Protein AF-A0A8S1H0U1-F1 (afdb_monomer)

Organism: NCBI:txid2777116

InterPro domains:
  IPR009836 GRDP1/2 domain [PF07173] (17-100)
  IPR009836 GRDP1/2 domain [PTHR34365] (13-99)

Radius of gyration: 17.21 Å; Cα contacts (8 Å, |Δi|>4): 49; chains: 1; bounding box: 42×51×34 Å

Foldseek 3Di:
DDDDPDCPCVVVVDQDPVRCVVVDPDDVVLVVVVVVVLVVCCVPPPPVLPDPVLLVVLVCCLVVPVVVVCLVCLPDLDDDDSSVVVVVVVCVVVVVSVVVVCVVGPDRPPSPVVRVRVVSVDPDD

Sequence (125 aa):
MTSPPDYATAASLRSTAAQMAAGISVDLVVAAQREANFLRMIDRKAPLLYEADVVNQAIRRYESYWLPMQATHPDMNVIPPLDVHWVWHTHMLSPIHYQEQKLSKKAFLVGVLTRAWNFLSTPDN

pLDDT: mean 70.94, std 16.31, range [38.84, 89.75]

Mean predicted aligned error: 12.86 Å

Solvent-accessible surface area (backbone atoms only — not comparable to full-atom values): 7603 Å² total; per-residue (Å²): 137,82,74,79,78,79,63,78,59,58,74,75,67,65,70,48,72,67,53,44,58,72,70,48,92,61,66,61,70,64,46,53,52,50,50,56,48,51,52,51,44,44,71,73,74,37,69,63,65,72,36,69,69,51,38,53,52,24,48,51,45,33,64,71,46,50,50,55,48,38,56,75,39,50,84,60,91,72,81,66,58,71,56,35,42,49,52,51,52,59,42,60,76,39,60,67,64,48,48,56,64,38,72,80,55,76,71,54,72,76,44,51,63,61,46,61,49,51,65,74,64,53,94,80,129

Secondary structure (DSSP, 8-state):
-PPPP-GGGGGG----HHHHHHH--S-HHHHHHHHHHHHHHHHHH-GGGGSHHHHHHHHHHIIIIIHHHHHH-TT--PPPPHHHHHHHHHHHT-HHHHHHHHHSS---HHHHHHHHHHHHT-S--

Structure (mmCIF, N/CA/C/O backbone):
data_AF-A0A8S1H0U1-F1
#
_entry.id   AF-A0A8S1H0U1-F1
#
loop_
_atom_site.group_PDB
_atom_site.id
_atom_site.type_symbol
_atom_site.label_atom_id
_atom_site.label_alt_id
_atom_site.label_comp_id
_atom_site.label_asym_id
_atom_site.label_entity_id
_atom_site.label_seq_id
_atom_site.pdbx_PDB_ins_code
_atom_site.Cartn_x
_atom_site.Cartn_y
_atom_site.Cartn_z
_atom_site.occupancy
_atom_site.B_iso_or_equiv
_atom_site.auth_seq_id
_atom_site.auth_comp_id
_atom_site.auth_asym_id
_atom_site.auth_atom_id
_atom_site.pdbx_PDB_model_num
ATOM 1 N N . MET A 1 1 ? 4.543 35.858 7.965 1.00 39.38 1 MET A N 1
ATOM 2 C CA . MET A 1 1 ? 4.672 35.504 6.536 1.00 39.38 1 MET A CA 1
ATOM 3 C C . MET A 1 1 ? 6.062 34.923 6.340 1.00 39.38 1 MET A C 1
ATOM 5 O O . MET A 1 1 ? 7.022 35.674 6.283 1.00 39.38 1 MET A O 1
ATOM 9 N N . THR A 1 2 ? 6.191 33.601 6.394 1.00 56.66 2 THR A N 1
ATOM 10 C CA . THR A 1 2 ? 7.460 32.894 6.168 1.00 56.66 2 THR A CA 1
ATOM 11 C C . THR A 1 2 ? 7.731 32.837 4.671 1.00 56.66 2 THR A C 1
ATOM 13 O O . THR A 1 2 ? 6.862 32.399 3.917 1.00 56.66 2 THR A O 1
ATOM 16 N N . SER A 1 3 ? 8.903 33.309 4.245 1.00 55.47 3 SER A N 1
ATOM 17 C CA . SER A 1 3 ? 9.356 33.187 2.858 1.00 55.47 3 SER A CA 1
ATOM 18 C C . SER A 1 3 ? 9.297 31.725 2.393 1.00 55.47 3 SER A C 1
ATOM 20 O O . SER A 1 3 ? 9.518 30.829 3.215 1.00 55.47 3 SER A O 1
ATOM 22 N N . PRO A 1 4 ? 9.013 31.461 1.103 1.00 59.78 4 PRO A N 1
ATOM 23 C CA . PRO A 1 4 ? 9.107 30.114 0.555 1.00 59.78 4 PRO A CA 1
ATOM 24 C C . PRO A 1 4 ? 10.512 29.547 0.807 1.00 59.78 4 PRO A C 1
ATOM 26 O O . PRO A 1 4 ? 11.484 30.303 0.706 1.00 59.78 4 PRO A O 1
ATOM 29 N N . PRO A 1 5 ? 10.645 28.254 1.144 1.00 61.91 5 PRO A N 1
ATOM 30 C CA . PRO A 1 5 ? 11.955 27.631 1.278 1.00 61.91 5 PRO A CA 1
ATOM 31 C C . PRO A 1 5 ? 12.729 27.744 -0.042 1.00 61.91 5 PRO A C 1
ATOM 33 O O . PRO A 1 5 ? 12.148 27.689 -1.124 1.00 61.91 5 PRO A O 1
ATOM 36 N N . ASP A 1 6 ? 14.042 27.941 0.049 1.00 65.00 6 ASP A N 1
ATOM 37 C CA . ASP A 1 6 ? 14.908 28.166 -1.108 1.00 65.00 6 ASP A CA 1
ATOM 38 C C . ASP A 1 6 ? 15.088 26.870 -1.921 1.00 65.00 6 ASP A C 1
ATOM 40 O O . ASP A 1 6 ? 15.964 26.038 -1.663 1.00 65.00 6 ASP A O 1
ATOM 44 N N . TYR A 1 7 ? 14.205 26.677 -2.905 1.00 58.50 7 TYR A N 1
ATOM 45 C CA . TYR A 1 7 ? 14.159 25.488 -3.759 1.00 58.50 7 TYR A CA 1
ATOM 46 C C . TYR A 1 7 ? 15.365 25.360 -4.705 1.00 58.50 7 TYR A C 1
ATOM 48 O O . TYR A 1 7 ? 15.508 24.328 -5.362 1.00 58.50 7 TYR A O 1
ATOM 56 N N . ALA A 1 8 ? 16.264 26.352 -4.770 1.00 56.50 8 ALA A N 1
ATOM 57 C CA . ALA A 1 8 ? 17.473 26.283 -5.594 1.00 56.50 8 ALA A CA 1
ATOM 58 C C . ALA A 1 8 ? 18.397 25.113 -5.194 1.00 56.50 8 ALA A C 1
ATOM 60 O O . ALA A 1 8 ? 19.088 24.544 -6.039 1.00 56.50 8 ALA A O 1
ATOM 61 N N . THR A 1 9 ? 18.349 24.678 -3.930 1.00 55.84 9 THR A N 1
ATOM 62 C CA . THR A 1 9 ? 19.081 23.497 -3.435 1.00 55.84 9 THR A CA 1
ATOM 63 C C . THR A 1 9 ? 18.463 22.158 -3.853 1.00 55.84 9 THR A C 1
ATOM 65 O O . THR A 1 9 ? 19.154 21.142 -3.846 1.00 55.84 9 THR A O 1
ATOM 68 N N . ALA A 1 10 ? 17.210 22.113 -4.324 1.00 52.38 10 ALA A N 1
ATOM 69 C CA . ALA A 1 10 ? 16.610 20.873 -4.835 1.00 52.38 10 ALA A CA 1
ATOM 70 C C . ALA A 1 10 ? 17.360 20.340 -6.072 1.00 52.38 10 ALA A C 1
ATOM 72 O O . ALA A 1 10 ? 17.444 19.134 -6.304 1.00 52.38 10 ALA A O 1
ATOM 73 N N . ALA A 1 11 ? 17.995 21.242 -6.823 1.00 52.78 11 ALA A N 1
ATOM 74 C CA . ALA A 1 11 ? 18.872 20.916 -7.935 1.00 52.78 11 ALA A CA 1
ATOM 75 C C . ALA A 1 11 ? 20.165 20.184 -7.515 1.00 52.78 11 ALA A C 1
ATOM 77 O O . ALA A 1 11 ? 20.835 19.634 -8.384 1.00 52.78 11 ALA A O 1
ATOM 78 N N . SER A 1 12 ? 20.539 20.137 -6.232 1.00 54.81 12 SER A N 1
ATOM 79 C CA . SER A 1 12 ? 21.660 19.309 -5.755 1.00 54.81 12 SER A CA 1
ATOM 80 C C . SER A 1 12 ? 21.217 17.935 -5.238 1.00 54.81 12 SER A C 1
ATOM 82 O O . SER A 1 12 ? 22.066 17.095 -4.962 1.00 54.81 12 SER A O 1
ATOM 84 N N . LEU A 1 13 ? 19.907 17.683 -5.131 1.00 59.66 13 LEU A N 1
ATOM 85 C CA . LEU A 1 13 ? 19.332 16.401 -4.702 1.00 59.66 13 LEU A CA 1
ATOM 86 C C . LEU A 1 13 ? 19.043 15.450 -5.874 1.00 59.66 13 LEU A C 1
ATOM 88 O O . LEU A 1 13 ? 18.444 14.393 -5.679 1.00 59.66 13 LEU A O 1
ATOM 92 N N . ARG A 1 14 ? 19.448 15.803 -7.102 1.00 65.75 14 ARG A N 1
ATOM 93 C CA . ARG A 1 14 ? 19.233 14.933 -8.266 1.00 65.75 14 ARG A CA 1
ATOM 94 C C . ARG A 1 14 ? 20.106 13.694 -8.119 1.00 65.75 14 ARG A C 1
ATOM 96 O O . ARG A 1 14 ? 21.331 13.775 -8.183 1.00 65.75 14 ARG A O 1
ATOM 103 N N . SER A 1 15 ? 19.458 12.552 -7.934 1.00 70.81 15 SER A N 1
ATOM 104 C CA . SER A 1 15 ? 20.122 11.260 -7.979 1.00 70.81 15 SER A CA 1
ATOM 105 C C . SER A 1 15 ? 20.774 11.075 -9.350 1.00 70.81 15 SER A C 1
ATOM 107 O O . SER A 1 15 ? 20.160 11.313 -10.390 1.00 70.81 15 SER A O 1
ATOM 109 N N . THR A 1 16 ? 22.037 10.664 -9.362 1.00 81.06 16 THR A N 1
ATOM 110 C CA . THR A 1 16 ? 22.736 10.298 -10.598 1.00 81.06 16 THR A CA 1
ATOM 111 C C . THR A 1 16 ? 22.083 9.071 -11.232 1.00 81.06 16 THR A C 1
ATOM 113 O O . THR A 1 16 ? 21.431 8.288 -10.544 1.00 81.06 16 THR A O 1
ATOM 116 N N . ALA A 1 17 ? 22.292 8.843 -12.532 1.00 75.12 17 ALA A N 1
ATOM 117 C CA . ALA A 1 17 ? 21.778 7.646 -13.204 1.00 75.12 17 ALA A CA 1
ATOM 118 C C . ALA A 1 17 ? 22.218 6.343 -12.508 1.00 75.12 17 ALA A C 1
ATOM 120 O O . ALA A 1 17 ? 21.425 5.415 -12.404 1.00 75.12 17 ALA A O 1
ATOM 121 N N . ALA A 1 18 ? 23.434 6.305 -11.952 1.00 75.62 18 ALA A N 1
ATOM 122 C CA . ALA A 1 18 ? 23.924 5.175 -11.164 1.00 75.62 18 ALA A CA 1
ATOM 123 C C . ALA A 1 18 ? 23.196 5.029 -9.815 1.00 75.62 18 ALA A C 1
ATOM 125 O O . ALA A 1 18 ? 22.854 3.918 -9.427 1.00 75.62 18 ALA A O 1
ATOM 126 N N . GLN A 1 19 ? 22.910 6.133 -9.114 1.00 75.81 19 GLN A N 1
ATOM 127 C CA . GLN A 1 19 ? 22.123 6.112 -7.872 1.00 75.81 19 GLN A CA 1
ATOM 128 C C . GLN A 1 19 ? 20.663 5.727 -8.125 1.00 75.81 19 GLN A C 1
ATOM 130 O O . GLN A 1 19 ? 20.086 4.979 -7.341 1.00 75.81 19 GLN A O 1
ATOM 135 N N . MET A 1 20 ? 20.077 6.196 -9.228 1.00 72.06 20 MET A N 1
ATOM 136 C CA . MET A 1 20 ? 18.738 5.796 -9.654 1.00 72.06 20 MET A CA 1
ATOM 137 C C . MET A 1 20 ? 18.710 4.314 -10.029 1.00 72.06 20 MET A C 1
ATOM 139 O O . MET A 1 20 ? 17.856 3.597 -9.534 1.00 72.06 20 MET A O 1
ATOM 143 N N . ALA A 1 21 ? 19.672 3.826 -10.816 1.00 71.56 21 ALA A N 1
ATOM 144 C CA . ALA A 1 21 ? 19.759 2.412 -11.180 1.00 71.56 21 ALA A CA 1
ATOM 145 C C . ALA A 1 21 ? 20.024 1.495 -9.971 1.00 71.56 21 ALA A C 1
ATOM 147 O O . ALA A 1 21 ? 19.516 0.382 -9.922 1.00 71.56 21 ALA A O 1
ATOM 148 N N . ALA A 1 22 ? 20.789 1.959 -8.977 1.00 74.00 22 ALA A N 1
ATOM 149 C CA . ALA A 1 22 ? 21.030 1.214 -7.741 1.00 74.00 22 ALA A CA 1
ATOM 150 C C . ALA A 1 22 ? 19.829 1.240 -6.778 1.00 74.00 22 ALA A C 1
ATOM 152 O O . ALA A 1 22 ? 19.630 0.292 -6.022 1.00 74.00 22 ALA A O 1
ATOM 153 N N . GLY A 1 23 ? 19.047 2.325 -6.778 1.00 69.06 23 GLY A N 1
ATOM 154 C CA . GLY A 1 23 ? 17.888 2.501 -5.899 1.00 69.06 23 GLY A CA 1
ATOM 155 C C . GLY A 1 23 ? 16.567 1.993 -6.481 1.00 69.06 23 GLY A C 1
ATOM 156 O O . GLY A 1 23 ? 15.642 1.703 -5.726 1.00 69.06 23 GLY A O 1
ATOM 157 N N . ILE A 1 24 ? 16.469 1.878 -7.805 1.00 73.81 24 ILE A N 1
ATOM 158 C CA . ILE A 1 24 ? 15.266 1.469 -8.531 1.00 73.81 24 ILE A CA 1
ATOM 159 C C . ILE A 1 24 ? 15.526 0.088 -9.129 1.00 73.81 24 ILE A C 1
ATOM 161 O O . ILE A 1 24 ? 16.056 -0.052 -10.226 1.00 73.81 24 ILE A O 1
ATOM 165 N N . SER A 1 25 ? 15.127 -0.949 -8.399 1.00 77.88 25 SER A N 1
ATOM 166 C CA . SER A 1 25 ? 15.221 -2.351 -8.829 1.00 77.88 25 SER A CA 1
ATOM 167 C C . SER A 1 25 ? 14.031 -2.809 -9.685 1.00 77.88 25 SER A C 1
ATOM 169 O O . SER A 1 25 ? 13.857 -4.001 -9.934 1.00 77.88 25 SER A O 1
ATOM 171 N N . VAL A 1 26 ? 13.180 -1.870 -10.097 1.00 73.88 26 VAL A N 1
ATOM 172 C CA . VAL A 1 26 ? 11.832 -2.120 -10.603 1.00 73.88 26 VAL A CA 1
ATOM 173 C C . VAL A 1 26 ? 11.656 -1.534 -12.003 1.00 73.88 26 VAL A C 1
ATOM 175 O O . VAL A 1 26 ? 12.093 -0.417 -12.273 1.00 73.88 26 VAL A O 1
ATOM 178 N N . ASP A 1 27 ? 10.949 -2.262 -12.873 1.00 84.50 27 ASP A N 1
ATOM 179 C CA . ASP A 1 27 ? 10.440 -1.717 -14.132 1.00 84.50 27 ASP A CA 1
ATOM 180 C C . ASP A 1 27 ? 9.383 -0.640 -13.850 1.00 84.50 27 ASP A C 1
ATOM 182 O O . ASP A 1 27 ? 8.233 -0.924 -13.503 1.00 84.50 27 ASP A O 1
ATOM 186 N N . LEU A 1 28 ? 9.799 0.616 -14.008 1.00 83.88 28 LEU A N 1
ATOM 187 C CA . LEU A 1 28 ? 8.970 1.788 -13.754 1.00 83.88 28 LEU A CA 1
ATOM 188 C C . LEU A 1 28 ? 7.760 1.887 -14.687 1.00 83.88 28 LEU A C 1
ATOM 190 O O . LEU A 1 28 ? 6.721 2.389 -14.261 1.00 83.88 28 LEU A O 1
ATOM 194 N N . VAL A 1 29 ? 7.866 1.424 -15.936 1.00 87.00 29 VAL A N 1
ATOM 195 C CA . VAL A 1 29 ? 6.759 1.495 -16.904 1.00 87.00 29 VAL A CA 1
ATOM 196 C C . VAL A 1 29 ? 5.658 0.547 -16.464 1.00 87.00 29 VAL A C 1
ATOM 198 O O . VAL A 1 29 ? 4.494 0.933 -16.331 1.00 87.00 29 VAL A O 1
ATOM 201 N N . VAL A 1 30 ? 6.048 -0.686 -16.153 1.00 83.94 30 VAL A N 1
ATOM 202 C CA . VAL A 1 30 ? 5.134 -1.688 -15.617 1.00 83.94 30 VAL A CA 1
ATOM 203 C C . VAL A 1 30 ? 4.567 -1.224 -14.269 1.00 83.94 30 VAL A C 1
ATOM 205 O O . VAL A 1 30 ? 3.383 -1.435 -13.995 1.00 83.94 30 VAL A O 1
ATOM 208 N N . ALA A 1 31 ? 5.363 -0.529 -13.447 1.00 80.31 31 ALA A N 1
ATOM 209 C CA . ALA A 1 31 ? 4.935 -0.045 -12.133 1.00 80.31 31 ALA A CA 1
ATOM 210 C C . ALA A 1 31 ? 3.875 1.030 -12.220 1.00 80.31 31 ALA A C 1
ATOM 212 O O . ALA A 1 31 ? 2.814 0.906 -11.607 1.00 80.31 31 ALA A O 1
ATOM 213 N N . ALA A 1 32 ? 4.134 2.036 -13.048 1.00 87.06 32 ALA A N 1
ATOM 214 C CA . ALA A 1 32 ? 3.187 3.095 -13.322 1.00 87.06 32 ALA A CA 1
ATOM 215 C C . ALA A 1 32 ? 1.878 2.528 -13.889 1.00 87.06 32 ALA A C 1
ATOM 217 O O . ALA A 1 32 ? 0.793 2.962 -13.503 1.00 87.06 32 ALA A O 1
ATOM 218 N N . GLN A 1 33 ? 1.955 1.513 -14.757 1.00 87.44 33 GLN A N 1
ATOM 219 C CA . GLN A 1 33 ? 0.764 0.904 -15.341 1.00 87.44 33 GLN A CA 1
ATOM 220 C C . GLN A 1 33 ? -0.102 0.176 -14.304 1.00 87.44 33 GLN A C 1
ATOM 222 O O . GLN A 1 33 ? -1.334 0.264 -14.357 1.00 87.44 33 GLN A O 1
ATOM 227 N N . ARG A 1 34 ? 0.526 -0.532 -13.359 1.00 83.25 34 ARG A N 1
ATOM 228 C CA . ARG A 1 34 ? -0.163 -1.212 -12.251 1.00 83.25 34 ARG A CA 1
ATOM 229 C C . ARG A 1 34 ? -0.816 -0.221 -11.307 1.00 83.25 34 ARG A C 1
ATOM 231 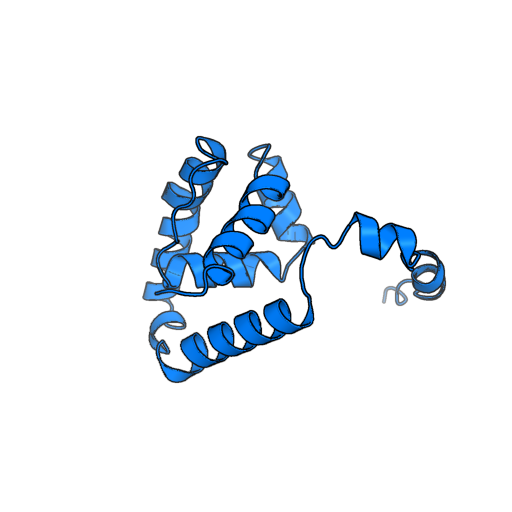O O . ARG A 1 34 ? -1.990 -0.385 -10.992 1.00 83.25 34 ARG A O 1
ATOM 238 N N . GLU A 1 35 ? -0.090 0.825 -10.938 1.00 86.19 35 GLU A N 1
ATOM 239 C CA . GLU A 1 35 ? -0.605 1.903 -10.101 1.00 86.19 35 GLU A CA 1
ATOM 240 C C . GLU A 1 35 ? -1.829 2.565 -10.757 1.00 86.19 35 GLU A C 1
ATOM 242 O O . GLU A 1 35 ? -2.902 2.662 -10.165 1.00 86.19 35 GLU A O 1
ATOM 247 N N . ALA A 1 36 ? -1.742 2.887 -12.050 1.00 87.62 36 ALA A N 1
ATOM 248 C CA . ALA A 1 36 ? -2.863 3.448 -12.801 1.00 87.62 36 ALA A CA 1
ATOM 249 C C . ALA A 1 36 ? -4.069 2.494 -12.921 1.00 87.62 36 ALA A C 1
ATOM 251 O O . ALA A 1 36 ? -5.210 2.949 -13.045 1.00 87.62 36 ALA A O 1
ATOM 252 N N . ASN A 1 37 ? -3.847 1.176 -12.948 1.00 86.88 37 ASN A N 1
ATOM 253 C CA . ASN A 1 37 ? -4.926 0.183 -12.915 1.00 86.88 37 ASN A CA 1
ATOM 254 C C . ASN A 1 37 ? -5.581 0.126 -11.528 1.00 86.88 37 ASN A C 1
ATOM 256 O O . ASN A 1 37 ? -6.808 0.091 -11.442 1.00 86.88 37 ASN A O 1
ATOM 260 N N . PHE A 1 38 ? -4.775 0.150 -10.464 1.00 85.50 38 PHE A N 1
ATOM 261 C CA . PHE A 1 38 ? -5.240 0.158 -9.081 1.00 85.50 38 PHE A CA 1
ATOM 262 C C . PHE A 1 38 ? -6.117 1.382 -8.794 1.00 85.50 38 PHE A C 1
ATOM 264 O O . PHE A 1 38 ? -7.259 1.227 -8.363 1.00 85.50 38 PHE A O 1
ATOM 271 N N . LEU A 1 39 ? -5.652 2.583 -9.143 1.00 87.62 39 LEU A N 1
ATOM 272 C CA . LEU A 1 39 ? -6.417 3.817 -8.950 1.00 87.62 39 LEU A CA 1
ATOM 273 C C . LEU A 1 39 ? -7.748 3.796 -9.715 1.00 87.62 39 LEU A C 1
ATOM 275 O O . LEU A 1 39 ? -8.792 4.117 -9.153 1.00 87.62 39 LEU A O 1
ATOM 279 N N . ARG A 1 40 ? -7.745 3.328 -10.973 1.00 87.12 40 ARG A N 1
ATOM 280 C CA . ARG A 1 40 ? -8.985 3.157 -11.754 1.00 87.12 40 ARG A CA 1
ATOM 281 C C . ARG A 1 40 ? -9.941 2.140 -11.138 1.00 87.12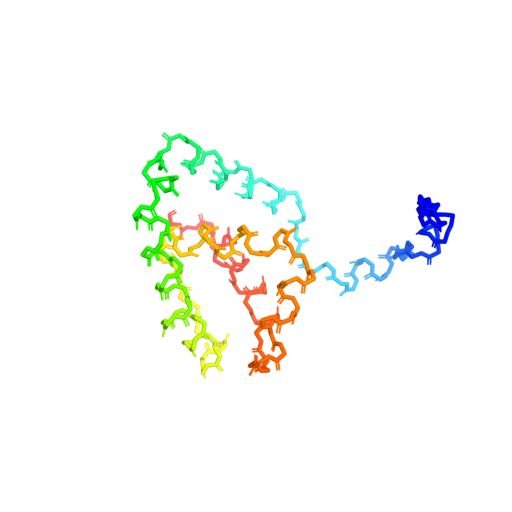 40 ARG A C 1
ATOM 283 O O . ARG A 1 40 ? -11.152 2.287 -11.280 1.00 87.12 40 ARG A O 1
ATOM 290 N N . MET A 1 41 ? -9.422 1.085 -10.514 1.00 87.00 41 MET A N 1
ATOM 291 C CA . MET A 1 41 ? -10.240 0.090 -9.828 1.00 87.00 41 MET A CA 1
ATOM 292 C C . MET A 1 41 ? -10.927 0.696 -8.603 1.00 87.00 41 MET A C 1
ATOM 294 O O . MET A 1 41 ? -12.127 0.486 -8.447 1.00 87.00 41 MET A O 1
ATOM 298 N N . ILE A 1 42 ? -10.198 1.452 -7.778 1.00 86.38 42 ILE A N 1
ATOM 299 C CA . ILE A 1 42 ? -10.755 2.133 -6.600 1.00 86.38 42 ILE A CA 1
ATOM 300 C C . ILE A 1 42 ? -11.850 3.118 -7.025 1.00 86.38 42 ILE A C 1
ATOM 302 O O . ILE A 1 42 ? -12.984 3.004 -6.562 1.00 86.38 42 ILE A O 1
ATOM 306 N N . ASP A 1 43 ? -11.535 3.996 -7.978 1.00 85.94 43 ASP A N 1
ATOM 307 C CA . ASP A 1 43 ? -12.443 5.034 -8.477 1.00 85.94 43 ASP A CA 1
ATOM 308 C C . ASP A 1 43 ? -13.748 4.452 -9.048 1.00 85.94 43 ASP A C 1
ATOM 310 O O . ASP A 1 43 ? -14.845 4.914 -8.745 1.00 85.94 43 ASP A O 1
ATOM 314 N N . ARG A 1 44 ? -13.654 3.372 -9.835 1.00 83.62 44 ARG A N 1
ATOM 315 C CA . ARG A 1 44 ? -14.824 2.797 -10.520 1.00 83.62 44 ARG A CA 1
ATOM 316 C C . ARG A 1 44 ? -15.611 1.789 -9.700 1.00 83.62 44 ARG A C 1
ATOM 318 O O . ARG A 1 44 ? -16.807 1.633 -9.930 1.00 83.62 44 ARG A O 1
ATOM 325 N N . LYS A 1 45 ? -14.943 1.008 -8.849 1.00 74.50 45 LYS A N 1
ATOM 326 C CA . LYS A 1 45 ? -15.537 -0.196 -8.241 1.00 74.50 45 LYS A CA 1
ATOM 327 C C . LYS A 1 45 ? -15.720 -0.093 -6.736 1.00 74.50 45 LYS A C 1
ATOM 329 O O . LYS A 1 45 ? -16.348 -0.980 -6.166 1.00 74.50 45 LYS A O 1
ATOM 334 N N . ALA A 1 46 ? -15.183 0.941 -6.093 1.00 81.75 46 ALA A N 1
ATOM 335 C CA . ALA A 1 46 ? -15.154 1.008 -4.640 1.00 81.75 46 ALA A CA 1
ATOM 336 C C . ALA A 1 46 ? -15.533 2.391 -4.064 1.00 81.75 46 ALA A C 1
ATOM 338 O O . ALA A 1 46 ? -14.839 2.875 -3.171 1.00 81.75 46 ALA A O 1
ATOM 339 N N . PRO A 1 47 ? -16.656 3.016 -4.488 1.00 81.44 47 PRO A N 1
ATOM 340 C CA . PRO A 1 47 ? -17.099 4.298 -3.927 1.00 81.44 47 PRO A CA 1
ATOM 341 C C . PRO A 1 47 ? -17.378 4.222 -2.414 1.00 81.44 47 PRO A C 1
ATOM 343 O O . PRO A 1 47 ? -17.189 5.199 -1.698 1.00 81.44 47 PRO A O 1
ATOM 346 N N . LEU A 1 48 ? -17.738 3.036 -1.907 1.00 84.06 48 LEU A N 1
ATOM 347 C CA . LEU A 1 48 ? -17.922 2.773 -0.474 1.00 84.06 48 LEU A CA 1
ATOM 348 C C . LEU A 1 48 ? -16.647 3.016 0.351 1.00 84.06 48 LEU A C 1
ATOM 350 O O . LEU A 1 48 ? -16.731 3.283 1.543 1.00 84.06 48 LEU A O 1
ATOM 354 N N . LEU A 1 49 ? -15.456 2.958 -0.259 1.00 84.00 49 LEU A N 1
ATOM 355 C CA . LEU A 1 49 ? -14.188 3.218 0.434 1.00 84.00 49 LEU A CA 1
ATOM 356 C C . LEU A 1 49 ? -13.967 4.697 0.774 1.00 84.00 49 LEU A C 1
ATOM 358 O O . LEU A 1 49 ? -12.968 5.017 1.412 1.00 84.00 49 LEU A O 1
ATOM 362 N N . TYR A 1 50 ? -14.879 5.582 0.368 1.00 82.88 50 TYR A N 1
ATOM 363 C CA . TYR A 1 50 ? -14.891 6.991 0.761 1.00 82.88 50 TYR A CA 1
ATOM 364 C C . TYR A 1 50 ? -15.919 7.292 1.862 1.00 82.88 50 TYR A C 1
ATOM 366 O O . TYR A 1 50 ? -15.946 8.407 2.381 1.00 82.88 50 TYR A O 1
ATOM 374 N N . GLU A 1 51 ? -16.758 6.324 2.245 1.00 86.50 51 GLU A N 1
ATOM 375 C CA . GLU A 1 51 ? -17.729 6.506 3.323 1.00 86.50 51 GLU A CA 1
ATOM 376 C C . GLU A 1 51 ? -17.030 6.564 4.682 1.00 86.50 51 GLU A C 1
ATOM 378 O O . GLU A 1 51 ? -16.176 5.732 4.994 1.00 86.50 51 GLU A O 1
ATOM 383 N N . ALA A 1 52 ? -17.416 7.532 5.517 1.00 81.44 52 ALA A N 1
ATOM 384 C CA . ALA A 1 52 ? -16.732 7.816 6.777 1.00 81.44 52 ALA A CA 1
ATOM 385 C C . ALA A 1 52 ? -16.625 6.584 7.693 1.00 81.44 52 ALA A C 1
ATOM 387 O O . ALA A 1 52 ? -15.558 6.312 8.244 1.00 81.44 52 ALA A O 1
ATOM 388 N N . ASP A 1 53 ? -17.698 5.802 7.821 1.00 86.38 53 ASP A N 1
ATOM 389 C CA . ASP A 1 53 ? -17.702 4.602 8.661 1.00 86.38 53 ASP A CA 1
ATOM 390 C C . ASP A 1 53 ? -16.780 3.512 8.106 1.00 86.38 53 ASP A C 1
ATOM 392 O O . ASP A 1 53 ? -16.009 2.906 8.855 1.00 86.38 53 ASP A O 1
ATOM 396 N N . VAL A 1 54 ? -16.798 3.304 6.788 1.00 85.81 54 VAL A N 1
ATOM 397 C CA . VAL A 1 54 ? -15.943 2.323 6.107 1.00 85.81 54 VAL A CA 1
ATOM 398 C C . VAL A 1 54 ? -14.474 2.705 6.253 1.00 85.81 54 VAL A C 1
ATOM 400 O O . VAL A 1 54 ? -13.661 1.860 6.631 1.00 85.81 54 VAL A O 1
ATOM 403 N N . VAL A 1 55 ? -14.143 3.979 6.033 1.00 84.94 55 VAL A N 1
ATOM 404 C CA . VAL A 1 55 ? -12.788 4.521 6.201 1.00 84.94 55 VAL A CA 1
ATOM 405 C C . VAL A 1 55 ? -12.311 4.350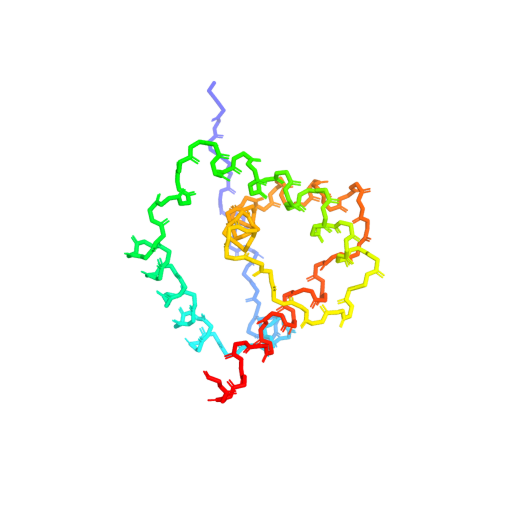 7.640 1.00 84.94 55 VAL A C 1
ATOM 407 O O . VAL A 1 55 ? -11.217 3.836 7.863 1.00 84.94 55 VAL A O 1
ATOM 410 N N . ASN A 1 56 ? -13.134 4.698 8.631 1.00 84.12 56 ASN A N 1
ATOM 411 C CA . ASN A 1 56 ? -12.770 4.552 10.041 1.00 84.12 56 ASN A CA 1
ATOM 412 C C . ASN A 1 56 ? -12.483 3.092 10.415 1.00 84.12 56 ASN A C 1
ATOM 414 O O . ASN A 1 56 ? -11.524 2.806 11.136 1.00 84.12 56 ASN A O 1
ATOM 418 N N . GLN A 1 57 ? -13.280 2.148 9.910 1.00 87.81 57 GLN A N 1
ATOM 419 C CA . GLN A 1 57 ? -13.034 0.723 10.137 1.00 87.81 57 GLN A CA 1
ATOM 420 C C . GLN A 1 57 ? -11.791 0.224 9.393 1.00 87.81 57 GLN A C 1
ATOM 422 O O . GLN A 1 57 ? -11.032 -0.574 9.945 1.00 87.81 57 GLN A O 1
ATOM 427 N N . ALA A 1 58 ? -11.542 0.712 8.177 1.00 87.62 58 ALA A N 1
ATOM 428 C CA . ALA A 1 58 ? -10.342 0.393 7.410 1.00 87.62 58 ALA A CA 1
ATOM 429 C C . ALA A 1 58 ? -9.071 0.888 8.120 1.00 87.62 58 ALA A C 1
ATOM 431 O O . ALA A 1 58 ? -8.112 0.128 8.253 1.00 87.62 58 ALA A O 1
ATOM 432 N N . ILE A 1 59 ? -9.092 2.110 8.664 1.00 84.31 59 ILE A N 1
ATOM 433 C CA . ILE A 1 59 ? -8.006 2.666 9.485 1.00 84.31 59 ILE A CA 1
ATOM 434 C C . ILE A 1 59 ? -7.790 1.805 10.730 1.00 84.31 59 ILE A C 1
ATOM 436 O O . ILE A 1 59 ? -6.666 1.370 10.980 1.00 84.31 59 ILE A O 1
ATOM 440 N N . ARG A 1 60 ? -8.856 1.456 11.468 1.00 87.62 60 ARG A N 1
ATOM 441 C CA . ARG A 1 60 ? -8.733 0.560 12.632 1.00 87.62 60 ARG A CA 1
ATOM 442 C C . ARG A 1 60 ? -8.103 -0.779 12.260 1.00 87.62 60 ARG A C 1
ATOM 444 O O . ARG A 1 60 ? -7.248 -1.262 13.003 1.00 87.62 60 ARG A O 1
ATOM 451 N N . ARG A 1 61 ? -8.497 -1.377 11.128 1.00 89.75 61 ARG A N 1
ATOM 452 C CA . ARG A 1 61 ? -7.924 -2.644 10.651 1.00 89.75 61 ARG A CA 1
ATOM 453 C C . ARG A 1 61 ? -6.449 -2.505 10.281 1.00 89.75 61 ARG A C 1
ATOM 455 O O . ARG A 1 61 ? -5.641 -3.364 10.646 1.00 89.75 61 ARG A O 1
ATOM 462 N N . TYR A 1 62 ? -6.108 -1.421 9.589 1.00 86.31 62 TYR A N 1
ATOM 463 C CA . TYR A 1 62 ? -4.742 -1.090 9.206 1.00 86.31 62 TYR A CA 1
ATOM 464 C C . TYR A 1 62 ? -3.836 -0.938 10.440 1.00 86.31 62 TYR A C 1
ATOM 466 O O . TYR A 1 62 ? -2.784 -1.572 10.520 1.00 86.31 62 TYR A O 1
ATOM 474 N N . GLU A 1 63 ? -4.265 -0.180 11.447 1.00 83.00 63 GLU A N 1
ATOM 475 C CA . GLU A 1 63 ? -3.456 0.090 12.641 1.00 83.00 63 GLU A CA 1
ATOM 476 C C . GLU A 1 63 ? -3.390 -1.087 13.620 1.00 83.00 63 GLU A C 1
ATOM 478 O O . GLU A 1 63 ? -2.332 -1.357 14.194 1.00 83.00 63 GLU A O 1
ATOM 483 N N . SER A 1 64 ? -4.503 -1.802 13.813 1.00 82.75 64 SER A N 1
ATOM 484 C CA . SER A 1 64 ? -4.614 -2.837 14.853 1.00 82.75 64 SER A CA 1
ATOM 485 C C . SER A 1 64 ? -4.116 -4.205 14.402 1.00 82.75 64 SER A C 1
ATOM 487 O O . SER A 1 64 ? -3.643 -4.977 15.233 1.00 82.75 64 SER A O 1
ATOM 489 N N . TYR A 1 65 ? -4.223 -4.523 13.107 1.00 86.31 65 TYR A N 1
ATOM 490 C CA . TYR A 1 65 ? -3.890 -5.854 12.590 1.00 86.31 65 TYR A CA 1
ATOM 491 C C . TYR A 1 65 ? -2.786 -5.801 11.543 1.00 86.31 65 TYR A C 1
ATOM 493 O O . TYR A 1 65 ? -1.785 -6.498 11.684 1.00 86.31 65 TYR A O 1
ATOM 501 N N . TRP A 1 66 ? -2.931 -4.954 10.520 1.00 85.19 66 TRP A N 1
ATOM 502 C CA . TRP A 1 66 ? -2.005 -4.953 9.387 1.00 85.19 66 TRP A CA 1
ATOM 503 C C . TRP A 1 66 ? -0.595 -4.501 9.777 1.00 85.19 66 TRP A C 1
ATOM 505 O O . TRP A 1 66 ? 0.379 -5.200 9.495 1.00 85.19 66 TRP A O 1
ATOM 515 N N . LEU A 1 67 ? -0.480 -3.364 10.471 1.00 82.69 67 LEU A N 1
ATOM 516 C CA . LEU A 1 67 ? 0.807 -2.836 10.919 1.00 82.69 67 LEU A CA 1
ATOM 517 C C . LEU A 1 67 ? 1.537 -3.787 11.887 1.00 82.69 67 LEU A C 1
ATOM 519 O O . LEU A 1 67 ? 2.710 -4.074 11.640 1.00 82.69 67 LEU A O 1
ATOM 523 N N . PRO A 1 68 ? 0.903 -4.324 12.953 1.00 83.38 68 PRO A N 1
ATOM 524 C CA . PRO A 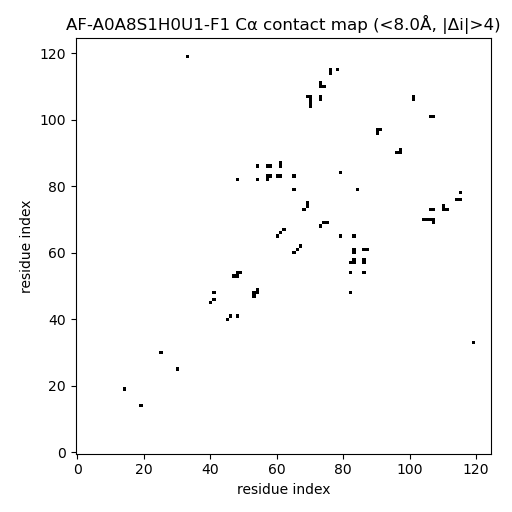1 68 ? 1.548 -5.309 13.818 1.00 83.38 68 PRO A CA 1
ATOM 525 C C . PRO A 1 68 ? 1.941 -6.588 13.079 1.00 83.38 68 PRO A C 1
ATOM 527 O O . PRO A 1 68 ? 3.051 -7.071 13.274 1.00 83.38 68 PRO A O 1
ATOM 530 N N . MET A 1 69 ? 1.077 -7.103 12.197 1.00 83.12 69 MET A N 1
ATOM 531 C CA . MET A 1 69 ? 1.357 -8.319 11.430 1.00 83.12 69 MET A CA 1
ATOM 532 C C . MET A 1 69 ? 2.611 -8.162 10.569 1.00 83.12 69 MET A C 1
ATOM 534 O O . MET A 1 69 ? 3.493 -9.015 10.620 1.00 83.12 69 MET A O 1
ATOM 538 N N . GLN A 1 70 ? 2.716 -7.058 9.831 1.00 80.25 70 GLN A N 1
ATOM 539 C CA . GL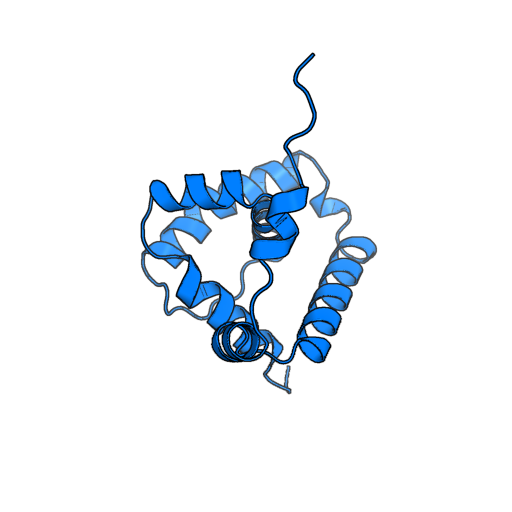N A 1 70 ? 3.878 -6.765 8.995 1.00 80.25 70 GLN A CA 1
ATOM 540 C C . GLN A 1 70 ? 5.143 -6.458 9.807 1.00 80.25 70 GLN A C 1
ATOM 542 O O . GLN A 1 70 ? 6.246 -6.758 9.361 1.00 80.25 70 GLN A O 1
ATOM 547 N N . ALA A 1 71 ? 5.007 -5.888 11.009 1.00 78.19 71 ALA A N 1
ATOM 548 C CA . ALA A 1 71 ? 6.141 -5.687 11.909 1.00 78.19 71 ALA A CA 1
ATOM 549 C C . ALA A 1 71 ? 6.681 -7.014 12.474 1.00 78.19 71 ALA A C 1
ATOM 551 O O . ALA A 1 71 ? 7.883 -7.147 12.685 1.00 78.19 71 ALA A O 1
ATOM 552 N N . THR A 1 72 ? 5.809 -7.995 12.730 1.00 80.50 72 THR A N 1
ATOM 553 C CA . THR A 1 72 ? 6.208 -9.320 13.233 1.00 80.50 72 THR A CA 1
ATOM 554 C C . THR A 1 72 ? 6.673 -10.256 12.117 1.00 80.50 72 THR A C 1
ATOM 556 O O . THR A 1 72 ? 7.590 -11.043 12.328 1.00 80.50 72 THR A O 1
ATOM 559 N N . HIS A 1 73 ? 6.071 -10.168 10.930 1.00 78.56 73 HIS A N 1
ATOM 560 C CA . HIS A 1 73 ? 6.360 -11.047 9.799 1.00 78.56 73 HIS A CA 1
ATOM 561 C C . HIS A 1 73 ? 6.614 -10.237 8.519 1.00 78.56 73 HIS A C 1
ATOM 563 O O . HIS A 1 73 ? 5.812 -10.299 7.586 1.00 78.56 73 HIS A O 1
ATOM 569 N N . PRO A 1 74 ? 7.740 -9.508 8.429 1.00 69.56 74 PRO A N 1
ATOM 570 C CA . PRO A 1 74 ? 8.061 -8.687 7.257 1.00 69.56 74 PRO A CA 1
ATOM 571 C C . PRO A 1 74 ? 8.270 -9.521 5.981 1.00 69.56 74 PRO A C 1
ATOM 573 O O . PRO A 1 74 ? 8.234 -8.997 4.868 1.00 69.56 74 PRO A O 1
ATOM 576 N N . ASP A 1 75 ? 8.485 -10.829 6.137 1.00 67.38 75 ASP A N 1
ATOM 577 C CA . ASP A 1 75 ? 8.635 -11.783 5.044 1.00 67.38 75 ASP A CA 1
ATOM 578 C C . ASP A 1 75 ? 7.299 -12.353 4.537 1.00 67.38 75 ASP A C 1
ATOM 580 O O . ASP A 1 75 ? 7.258 -13.074 3.536 1.00 67.38 75 ASP A O 1
ATOM 584 N N . MET A 1 76 ? 6.188 -12.053 5.202 1.00 69.06 76 MET A N 1
ATOM 585 C CA . MET A 1 76 ? 4.895 -12.614 4.845 1.00 69.06 76 MET A CA 1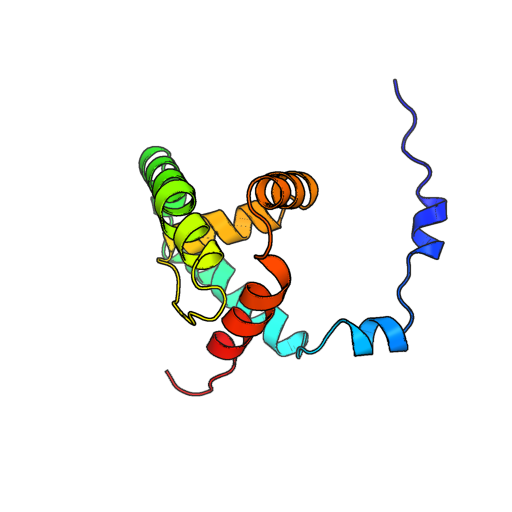
ATOM 586 C C . MET A 1 76 ? 4.325 -11.902 3.615 1.00 69.06 76 MET A C 1
ATOM 588 O O . MET A 1 76 ? 3.952 -10.732 3.661 1.00 69.06 76 MET A O 1
ATOM 592 N N . ASN A 1 77 ? 4.236 -12.627 2.498 1.00 66.88 77 ASN A N 1
ATOM 593 C CA . ASN A 1 77 ? 3.731 -12.094 1.234 1.00 66.88 77 ASN A CA 1
ATOM 594 C C . ASN A 1 77 ? 2.196 -12.180 1.167 1.00 66.88 77 ASN A C 1
ATOM 596 O O . ASN A 1 77 ? 1.630 -12.874 0.326 1.00 66.88 77 ASN A O 1
ATOM 600 N N . VAL A 1 78 ? 1.523 -11.534 2.121 1.00 75.00 78 VAL A N 1
ATOM 601 C CA . VAL A 1 78 ? 0.058 -11.480 2.188 1.00 75.00 78 VAL A CA 1
ATOM 602 C C . VAL A 1 78 ? -0.434 -10.220 1.491 1.00 75.00 78 VAL A C 1
ATOM 604 O O . VAL A 1 78 ? 0.148 -9.146 1.630 1.00 75.00 78 VAL A O 1
ATOM 607 N N . ILE A 1 79 ? -1.520 -10.360 0.736 1.00 75.62 79 ILE A N 1
ATOM 608 C CA . ILE A 1 79 ? -2.195 -9.244 0.076 1.00 75.62 79 ILE A CA 1
ATOM 609 C C . ILE A 1 79 ? -3.154 -8.617 1.096 1.00 75.62 79 ILE A C 1
ATOM 611 O O . ILE A 1 79 ? -3.987 -9.340 1.653 1.00 75.62 79 ILE A O 1
ATOM 615 N N . PRO A 1 80 ? -3.064 -7.303 1.370 1.0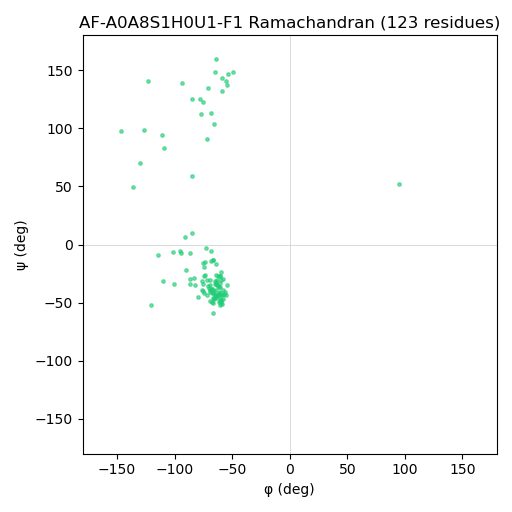0 83.31 80 PRO A N 1
ATOM 616 C CA . PRO A 1 80 ? -4.027 -6.652 2.243 1.00 83.31 80 PRO A CA 1
ATOM 617 C C . PRO A 1 80 ? -5.427 -6.667 1.619 1.00 83.31 80 PRO A C 1
ATOM 619 O O . PRO A 1 80 ? -5.556 -6.548 0.397 1.00 83.31 80 PRO A O 1
ATOM 622 N N . PRO A 1 81 ? -6.487 -6.728 2.444 1.00 87.12 81 PRO A N 1
ATOM 623 C CA . PRO A 1 81 ? -7.833 -6.368 2.011 1.00 87.12 81 PRO A CA 1
ATOM 624 C C . PRO A 1 81 ? -7.849 -5.006 1.300 1.00 87.12 81 PRO A C 1
ATOM 626 O O . PRO A 1 81 ? -7.051 -4.124 1.625 1.00 87.12 81 PRO A O 1
ATOM 629 N N . LEU A 1 82 ? -8.746 -4.824 0.326 1.00 87.12 82 LEU A N 1
ATOM 630 C CA . LEU A 1 82 ? -8.746 -3.659 -0.572 1.00 87.12 82 LEU A CA 1
ATOM 631 C C . LEU A 1 82 ? -8.803 -2.312 0.170 1.00 87.12 82 LEU A C 1
ATOM 633 O O . LEU A 1 82 ? -8.107 -1.366 -0.188 1.00 87.12 82 LEU A O 1
ATOM 637 N N . ASP A 1 83 ? -9.609 -2.239 1.219 1.00 87.88 83 ASP A N 1
ATOM 638 C CA . ASP A 1 83 ? -9.774 -1.075 2.085 1.00 87.88 83 ASP A CA 1
ATOM 639 C C . ASP A 1 83 ? -8.501 -0.759 2.889 1.00 87.88 83 ASP A C 1
ATOM 641 O O . ASP A 1 83 ? -8.086 0.394 2.979 1.00 87.88 83 ASP A O 1
ATOM 645 N N . VAL A 1 84 ? -7.828 -1.789 3.412 1.00 88.75 84 VAL A N 1
ATOM 646 C CA . VAL A 1 84 ? -6.545 -1.659 4.118 1.00 88.75 84 VAL A CA 1
ATOM 647 C C . VAL A 1 84 ? -5.439 -1.245 3.147 1.00 88.75 84 VAL A C 1
ATOM 649 O O . VAL A 1 84 ? -4.608 -0.402 3.484 1.00 88.75 84 VAL A O 1
ATOM 652 N N . HIS A 1 85 ? -5.443 -1.794 1.928 1.00 88.06 85 HIS A N 1
ATOM 653 C CA . HIS A 1 85 ? -4.519 -1.401 0.865 1.00 88.06 85 HIS A CA 1
ATOM 654 C C . HIS A 1 85 ? -4.701 0.079 0.506 1.00 88.06 85 HIS A C 1
ATOM 656 O O . HIS A 1 85 ? -3.721 0.808 0.386 1.00 88.06 85 HIS A O 1
ATOM 662 N N . TRP A 1 86 ? -5.945 0.547 0.401 1.00 87.75 86 TRP A N 1
ATOM 663 C CA . TRP A 1 86 ? -6.250 1.943 0.105 1.00 87.75 86 TRP A CA 1
ATOM 664 C C . TRP A 1 86 ? -5.774 2.907 1.205 1.00 87.75 86 TRP A C 1
ATOM 666 O O . TRP A 1 86 ? -5.121 3.914 0.917 1.00 87.75 86 TRP A O 1
ATOM 676 N N . VAL A 1 87 ? -6.004 2.570 2.479 1.00 87.31 87 VAL A N 1
ATOM 677 C CA . VAL A 1 87 ? -5.475 3.343 3.620 1.00 87.31 87 VAL A CA 1
ATOM 678 C C . VAL A 1 87 ? -3.945 3.356 3.616 1.00 87.31 87 VAL A C 1
ATOM 680 O O . VAL A 1 87 ? -3.327 4.399 3.813 1.00 87.31 87 VAL A O 1
ATOM 683 N N . TRP A 1 88 ? -3.308 2.217 3.345 1.00 87.12 88 TRP A N 1
ATOM 684 C CA . TRP A 1 88 ? -1.853 2.157 3.254 1.00 87.12 88 TRP A CA 1
ATOM 685 C C . TRP A 1 88 ? -1.312 3.018 2.102 1.00 87.12 88 TRP A C 1
ATOM 687 O O . TRP A 1 88 ? -0.365 3.779 2.303 1.00 87.12 88 TRP A O 1
ATOM 697 N N . HIS A 1 89 ? -1.939 2.952 0.926 1.00 84.62 89 HIS A N 1
ATOM 698 C CA . HIS A 1 89 ? -1.568 3.755 -0.237 1.00 84.62 89 HIS A CA 1
ATOM 699 C C . HIS A 1 89 ? -1.653 5.257 0.068 1.00 84.62 89 HIS A C 1
ATOM 701 O O . HIS A 1 89 ? -0.673 5.980 -0.096 1.00 84.62 89 HIS A O 1
ATOM 707 N N . THR A 1 90 ? -2.787 5.718 0.600 1.00 84.56 90 THR A N 1
ATOM 708 C CA . THR A 1 90 ? -2.979 7.129 0.979 1.00 84.56 90 THR A CA 1
ATOM 709 C C . THR A 1 90 ? -1.994 7.589 2.056 1.00 84.56 90 THR A C 1
ATOM 711 O O . THR A 1 90 ? -1.473 8.701 1.981 1.00 84.56 90 THR A O 1
ATOM 714 N N . HIS A 1 91 ? -1.651 6.726 3.013 1.00 81.19 91 HIS A N 1
ATOM 715 C CA . HIS A 1 91 ? -0.636 7.020 4.021 1.00 81.19 91 HIS A CA 1
ATOM 716 C C . HIS A 1 91 ? 0.765 7.200 3.407 1.00 81.19 91 HIS A C 1
ATOM 718 O O . HIS A 1 91 ? 1.489 8.112 3.806 1.00 81.19 91 HIS A O 1
ATOM 724 N N . MET A 1 92 ? 1.139 6.404 2.397 1.00 81.44 92 MET A N 1
ATOM 725 C CA . MET A 1 92 ? 2.424 6.553 1.695 1.00 81.44 92 MET A CA 1
ATOM 726 C C . MET A 1 92 ? 2.562 7.886 0.945 1.00 81.44 92 MET A C 1
ATOM 728 O O . MET A 1 92 ? 3.684 8.370 0.793 1.00 81.44 92 MET A O 1
ATOM 732 N N . LEU A 1 93 ? 1.451 8.510 0.531 1.00 78.81 93 LEU A N 1
ATOM 733 C CA . LEU A 1 93 ? 1.448 9.826 -0.128 1.00 78.81 93 LEU A CA 1
ATOM 734 C C . LEU A 1 93 ? 1.858 10.973 0.808 1.00 78.81 93 LEU A C 1
ATOM 736 O O . LEU A 1 93 ? 2.181 12.064 0.342 1.00 78.81 93 LEU A O 1
ATOM 740 N N . SER A 1 94 ? 1.877 10.735 2.122 1.00 76.06 94 SER A N 1
ATOM 741 C CA . SER A 1 94 ? 2.348 11.686 3.123 1.00 76.06 94 SER A CA 1
ATOM 742 C C . SER A 1 94 ? 3.679 11.214 3.732 1.00 76.06 94 SER A C 1
ATOM 744 O O . SER A 1 94 ? 3.687 10.631 4.822 1.00 76.06 94 SER A O 1
ATOM 746 N N . PRO A 1 95 ? 4.827 11.487 3.084 1.00 67.88 95 PRO A N 1
ATOM 747 C CA . PRO A 1 95 ? 6.116 10.903 3.459 1.00 67.88 95 PRO A CA 1
ATOM 748 C C . PRO A 1 95 ? 6.570 11.236 4.889 1.00 67.88 95 PRO A C 1
ATOM 750 O O . PRO A 1 95 ? 7.177 10.379 5.529 1.00 67.88 95 PRO A O 1
ATOM 753 N N . ILE A 1 96 ? 6.238 12.425 5.411 1.00 71.44 96 ILE A N 1
ATOM 754 C CA . ILE A 1 96 ? 6.579 12.852 6.783 1.00 71.44 96 ILE A CA 1
ATOM 755 C C . ILE A 1 96 ? 5.826 11.995 7.811 1.00 71.44 96 ILE A C 1
ATOM 757 O O . ILE A 1 96 ? 6.448 11.258 8.573 1.00 71.44 96 ILE A O 1
ATOM 761 N N . HIS A 1 97 ? 4.492 11.998 7.762 1.00 64.44 97 HIS A N 1
ATOM 762 C CA . HIS A 1 97 ? 3.662 11.187 8.663 1.00 64.44 97 HIS A CA 1
ATOM 763 C C . HIS A 1 97 ? 3.938 9.682 8.511 1.00 64.44 97 HIS A C 1
ATOM 765 O O . HIS A 1 97 ? 3.998 8.947 9.498 1.00 64.44 97 HIS A O 1
ATOM 771 N N . TYR A 1 98 ? 4.205 9.226 7.281 1.00 65.25 98 TYR A N 1
ATOM 772 C CA . TYR A 1 98 ? 4.582 7.841 7.021 1.00 65.25 98 TYR A CA 1
ATOM 773 C C . TYR A 1 98 ? 5.927 7.482 7.659 1.00 65.25 98 TYR A C 1
ATOM 775 O O . TYR A 1 98 ? 6.135 6.336 8.048 1.00 65.25 98 TYR A O 1
ATOM 783 N N . GLN A 1 99 ? 6.863 8.424 7.779 1.00 63.75 99 GLN A N 1
ATOM 784 C CA . GLN A 1 99 ? 8.121 8.210 8.490 1.00 63.75 99 GLN A CA 1
ATOM 785 C C . GLN A 1 99 ? 7.930 8.191 10.011 1.00 63.75 99 GLN A C 1
ATOM 787 O O . GLN A 1 99 ? 8.495 7.326 10.678 1.00 63.75 99 GLN A O 1
ATOM 792 N N . GLU A 1 100 ? 7.107 9.080 10.557 1.00 63.72 100 GLU A N 1
ATOM 793 C CA . GLU A 1 100 ? 6.843 9.175 11.998 1.00 63.72 100 GLU A CA 1
ATOM 794 C C . GLU A 1 100 ? 6.158 7.916 12.553 1.00 63.72 100 GLU A C 1
ATOM 796 O O . GLU A 1 100 ? 6.610 7.356 13.554 1.00 63.72 100 GLU A O 1
ATOM 801 N N . GLN A 1 101 ? 5.155 7.380 11.848 1.00 60.75 101 GLN A N 1
ATOM 802 C CA . GLN A 1 101 ? 4.498 6.111 12.201 1.00 60.75 101 GLN A CA 1
ATOM 803 C C . GLN A 1 101 ? 5.476 4.917 12.222 1.00 60.75 101 GLN A C 1
ATOM 805 O O . GLN A 1 101 ? 5.334 4.003 13.036 1.00 60.75 101 GLN A O 1
ATOM 810 N N . LYS A 1 102 ? 6.531 4.936 11.394 1.00 54.53 102 LYS A N 1
ATOM 811 C CA . LYS A 1 102 ? 7.576 3.890 11.386 1.00 54.53 102 LYS A CA 1
ATOM 812 C C . LYS A 1 102 ? 8.536 3.980 12.565 1.00 54.53 102 LYS A C 1
ATOM 814 O O . LYS A 1 102 ? 9.122 2.970 12.943 1.00 54.53 102 LYS A O 1
ATOM 819 N N . LEU A 1 103 ? 8.742 5.167 13.136 1.00 46.94 103 LEU A N 1
ATOM 820 C CA . LEU A 1 103 ? 9.669 5.349 14.258 1.00 46.94 103 LEU A CA 1
ATOM 821 C C . LEU A 1 103 ? 9.103 4.802 15.575 1.00 46.94 103 LEU A C 1
ATOM 823 O O . LEU A 1 103 ? 9.875 4.462 16.468 1.00 46.94 103 LEU A O 1
ATOM 827 N N . SER A 1 104 ? 7.784 4.612 15.660 1.00 48.47 104 SER A N 1
ATOM 828 C CA . SER A 1 104 ? 7.149 3.896 16.771 1.00 48.47 104 SER A CA 1
ATOM 829 C C . SER A 1 104 ? 7.366 2.371 16.705 1.00 48.47 104 SER A C 1
ATOM 831 O O . SER A 1 104 ? 7.395 1.714 17.745 1.00 48.47 104 SER A O 1
ATOM 833 N N . LYS A 1 105 ? 7.584 1.784 15.512 1.00 48.41 105 LYS A N 1
ATOM 834 C CA . LYS A 1 105 ? 7.820 0.336 15.317 1.00 48.41 105 LYS A CA 1
ATOM 835 C C . LYS A 1 105 ? 8.801 0.083 14.151 1.00 48.41 105 LYS A C 1
ATOM 837 O O . LYS A 1 105 ? 8.420 0.090 12.983 1.00 48.41 105 LYS A O 1
ATOM 842 N N . LYS A 1 106 ? 10.087 -0.121 14.483 1.00 38.84 106 LYS A N 1
ATOM 843 C CA . LYS A 1 106 ? 11.220 -0.364 13.559 1.00 38.84 106 LYS A CA 1
ATOM 844 C C . LYS A 1 106 ? 10.959 -1.553 12.606 1.00 38.84 106 LYS A C 1
ATOM 846 O O . LYS A 1 106 ? 10.581 -2.613 13.080 1.00 38.84 106 LYS A O 1
ATOM 851 N N . ALA A 1 107 ? 11.319 -1.392 11.322 1.00 43.56 107 ALA A N 1
ATOM 852 C CA . ALA A 1 107 ? 11.505 -2.436 10.285 1.00 43.56 107 ALA A CA 1
ATOM 853 C C . ALA A 1 107 ? 10.342 -2.777 9.315 1.00 43.56 107 ALA A C 1
ATOM 855 O O . ALA A 1 107 ? 10.048 -3.943 9.095 1.00 43.56 107 ALA A O 1
ATOM 856 N N . PHE A 1 108 ? 9.742 -1.787 8.636 1.00 47.34 108 PHE A N 1
ATOM 857 C CA . PHE A 1 108 ? 8.694 -2.047 7.620 1.00 47.34 108 PHE A CA 1
ATOM 858 C C . PHE A 1 108 ? 9.103 -1.766 6.153 1.00 47.34 108 PHE A C 1
ATOM 860 O O . PHE A 1 108 ? 8.635 -2.426 5.230 1.00 47.34 108 PHE A O 1
ATOM 867 N N . LEU A 1 109 ? 9.981 -0.791 5.886 1.00 40.16 109 LEU A N 1
ATOM 868 C CA . LEU A 1 109 ? 10.066 -0.194 4.540 1.00 40.16 109 LEU A CA 1
ATOM 869 C C . LEU A 1 109 ? 10.747 -1.019 3.444 1.00 40.16 109 LEU A C 1
ATOM 871 O O . LEU A 1 109 ? 10.355 -0.904 2.288 1.00 40.16 109 LEU A O 1
ATOM 875 N N . VAL A 1 110 ? 11.764 -1.815 3.767 1.00 41.94 110 VAL A N 1
ATOM 876 C CA . VAL A 1 110 ? 12.542 -2.512 2.726 1.00 41.94 110 VAL A CA 1
ATOM 877 C C . VAL A 1 110 ? 11.847 -3.807 2.280 1.00 41.94 110 VAL A C 1
ATOM 879 O O . VAL A 1 110 ? 11.952 -4.192 1.119 1.00 41.94 110 VAL A O 1
ATOM 882 N N . GLY A 1 111 ? 11.072 -4.451 3.160 1.00 39.59 111 GLY A N 1
ATOM 883 C CA . GLY A 1 111 ? 10.374 -5.708 2.855 1.00 39.59 111 GLY A CA 1
ATOM 884 C C . GLY A 1 111 ? 9.082 -5.518 2.058 1.00 39.59 111 GLY A C 1
ATOM 885 O O . GLY A 1 111 ? 8.860 -6.206 1.062 1.00 39.59 111 GLY A O 1
ATOM 886 N N . VAL A 1 112 ? 8.255 -4.545 2.451 1.00 46.44 112 VAL A N 1
ATOM 887 C CA . VAL A 1 112 ? 6.886 -4.401 1.932 1.00 46.44 112 VAL A CA 1
ATOM 888 C C . VAL A 1 112 ? 6.856 -3.838 0.508 1.00 46.44 112 VAL A C 1
ATOM 890 O O . VAL A 1 112 ? 6.114 -4.344 -0.331 1.00 46.44 112 VAL A O 1
ATOM 893 N N . LEU A 1 113 ? 7.716 -2.862 0.192 1.00 39.19 113 LEU A N 1
ATOM 894 C CA . LEU A 1 113 ? 7.811 -2.305 -1.165 1.00 39.19 113 LEU A CA 1
ATOM 895 C C . LEU A 1 113 ? 8.436 -3.296 -2.157 1.00 39.19 113 LEU A C 1
ATOM 897 O O . LEU A 1 113 ? 7.987 -3.393 -3.295 1.00 39.19 113 LEU A O 1
ATOM 901 N N . THR A 1 114 ? 9.409 -4.093 -1.712 1.00 43.25 114 THR A N 1
ATOM 902 C CA . THR A 1 114 ? 10.066 -5.097 -2.563 1.00 43.25 114 THR A CA 1
ATOM 903 C C . THR A 1 114 ? 9.142 -6.284 -2.873 1.00 43.25 114 THR A C 1
ATOM 905 O O . THR A 1 114 ? 9.241 -6.875 -3.945 1.00 43.25 114 THR A O 1
ATOM 908 N N . ARG A 1 115 ? 8.214 -6.645 -1.972 1.00 47.22 115 ARG A N 1
ATOM 909 C CA . ARG A 1 115 ? 7.383 -7.859 -2.116 1.00 47.22 115 ARG A CA 1
ATOM 910 C C . ARG A 1 115 ? 5.965 -7.625 -2.641 1.00 47.22 115 ARG A C 1
ATOM 912 O O . ARG A 1 115 ? 5.520 -8.419 -3.469 1.00 47.22 115 ARG A O 1
ATOM 919 N N . ALA A 1 116 ? 5.313 -6.505 -2.305 1.00 47.72 116 ALA A N 1
ATOM 920 C CA . ALA A 1 116 ? 4.070 -6.088 -2.977 1.00 47.72 116 ALA A CA 1
ATOM 921 C C . ALA A 1 116 ? 4.280 -5.928 -4.499 1.00 47.72 116 ALA A C 1
ATOM 923 O O . ALA A 1 116 ? 3.392 -6.205 -5.305 1.00 47.72 116 ALA A O 1
ATOM 924 N N . TRP A 1 117 ? 5.506 -5.576 -4.897 1.00 45.91 117 TRP A N 1
ATOM 925 C CA . TRP A 1 117 ? 5.946 -5.531 -6.285 1.00 45.91 117 TRP A CA 1
ATOM 926 C C . TRP A 1 117 ? 6.075 -6.911 -6.953 1.00 45.91 117 TRP A C 1
ATOM 928 O O . TRP A 1 117 ? 5.696 -7.073 -8.116 1.00 45.91 117 TRP A O 1
ATOM 938 N N . ASN A 1 118 ? 6.565 -7.925 -6.233 1.00 42.53 118 ASN A N 1
ATOM 939 C CA . ASN A 1 118 ? 6.649 -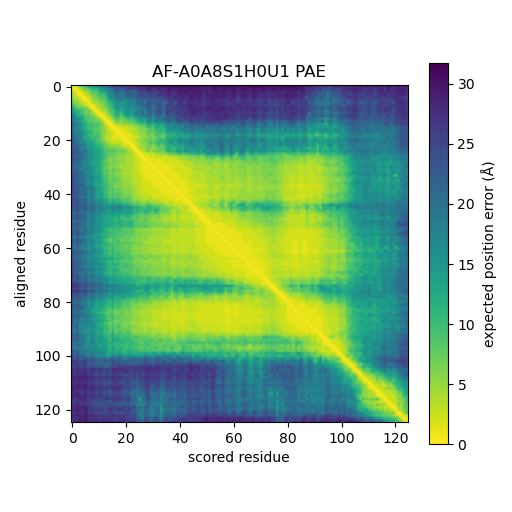9.294 -6.753 1.00 42.53 118 ASN A CA 1
ATOM 940 C C . ASN A 1 118 ? 5.260 -9.885 -7.027 1.00 42.53 118 ASN A C 1
ATOM 942 O O . ASN A 1 118 ? 5.097 -10.592 -8.015 1.00 42.53 118 ASN A O 1
ATOM 946 N N . PHE A 1 119 ? 4.253 -9.535 -6.221 1.00 47.56 119 PHE A N 1
ATOM 947 C CA . PHE A 1 119 ? 2.867 -9.960 -6.445 1.00 47.56 119 PHE A CA 1
ATOM 948 C C . PHE A 1 119 ? 2.247 -9.344 -7.705 1.00 47.56 119 PHE A C 1
ATOM 950 O O . PHE A 1 119 ? 1.547 -10.016 -8.452 1.00 47.56 119 PHE A O 1
ATOM 957 N N . LEU A 1 120 ? 2.546 -8.080 -8.003 1.00 43.72 120 LEU A N 1
ATOM 958 C CA . LEU A 1 120 ? 2.078 -7.484 -9.251 1.00 43.72 120 LEU A CA 1
ATOM 959 C C . LEU A 1 120 ? 2.855 -8.018 -10.477 1.00 43.72 120 LEU A C 1
ATOM 961 O O . LEU A 1 120 ? 2.405 -7.816 -11.604 1.00 43.72 120 LEU A O 1
ATOM 965 N N . SER A 1 121 ? 4.012 -8.670 -10.267 1.00 40.75 121 SER A N 1
ATOM 966 C CA . SER A 1 121 ? 4.947 -9.170 -11.296 1.00 40.75 121 SER A CA 1
ATOM 967 C C . SER A 1 121 ? 4.785 -10.621 -11.709 1.00 40.75 121 SER A C 1
ATOM 969 O O . SER A 1 121 ? 5.433 -11.027 -12.671 1.00 40.75 121 SER A O 1
ATOM 971 N N . THR A 1 122 ? 3.916 -11.383 -11.057 1.00 39.62 122 THR A N 1
ATOM 972 C CA . THR A 1 122 ? 3.531 -12.706 -11.548 1.00 39.62 122 THR A CA 1
ATOM 973 C C . THR A 1 122 ? 2.567 -12.556 -12.730 1.00 39.62 122 THR A C 1
ATOM 975 O O . THR A 1 122 ? 1.533 -11.911 -12.562 1.00 39.62 122 THR A O 1
ATOM 978 N N . PRO A 1 123 ? 2.880 -13.118 -13.916 1.00 43.19 123 PRO A N 1
ATOM 979 C CA . PRO A 1 123 ? 2.027 -13.004 -15.102 1.00 43.19 123 PRO A CA 1
ATOM 980 C C . PRO A 1 123 ? 0.674 -13.715 -14.986 1.00 43.19 123 PRO A C 1
ATOM 982 O O . PRO A 1 123 ? -0.197 -13.446 -15.804 1.00 43.19 123 PRO A O 1
ATOM 985 N N . ASP A 1 124 ? 0.488 -14.578 -13.984 1.00 46.88 124 ASP A N 1
ATOM 986 C CA . ASP A 1 124 ? -0.682 -15.447 -13.882 1.00 46.88 124 ASP A CA 1
ATOM 987 C C . ASP A 1 124 ? -1.381 -15.309 -12.520 1.00 46.88 124 ASP A C 1
ATOM 989 O O . ASP A 1 124 ? -0.971 -15.917 -11.526 1.00 46.88 124 ASP A O 1
ATOM 993 N N . ASN A 1 125 ? -2.446 -14.499 -12.501 1.00 40.84 125 ASN A N 1
ATOM 994 C CA . ASN A 1 125 ? -3.719 -14.790 -11.828 1.00 40.84 125 ASN A CA 1
ATOM 995 C C . ASN A 1 125 ? -4.851 -13.974 -12.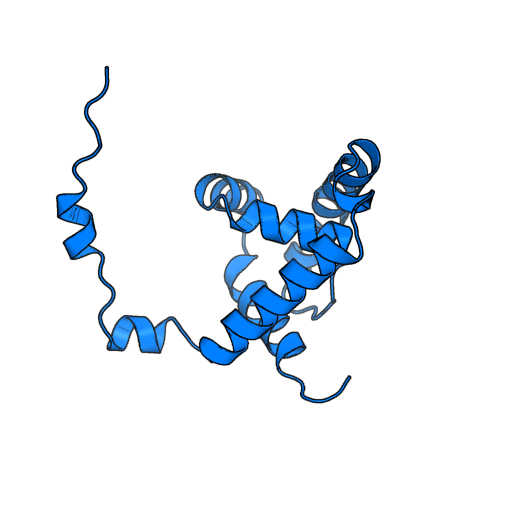471 1.00 40.84 125 ASN A C 1
ATOM 997 O O . ASN A 1 125 ? -4.690 -12.735 -12.575 1.00 40.84 125 ASN A O 1
#